Protein AF-A0A967XN39-F1 (afdb_monomer_lite)

Radius of gyration: 24.64 Å; chains: 1; bounding box: 50×28×62 Å

Foldseek 3Di:
DVVVVVVVCVVVVDDDDPVVVVVVVVVVVVVVPDDPDDDDDPPPPDQQDVVRPGHDDDPVVVVVCVVPVVDDDPQQADPVPRDGHHNCVPDDD

Structure (mmCIF, N/CA/C/O backbone):
data_AF-A0A967XN39-F1
#
_entry.id   AF-A0A967XN39-F1
#
loop_
_atom_site.group_PDB
_atom_site.id
_atom_site.type_symbol
_atom_site.label_atom_id
_atom_site.label_alt_id
_atom_site.label_comp_id
_atom_site.label_asym_id
_atom_site.label_entity_id
_atom_site.label_seq_id
_atom_site.pdbx_PDB_ins_code
_atom_site.Cartn_x
_atom_site.Cartn_y
_atom_site.Cartn_z
_atom_site.occupancy
_atom_site.B_iso_or_equiv
_atom_site.auth_seq_id
_atom_site.auth_comp_id
_atom_site.auth_asym_id
_atom_site.auth_atom_id
_atom_site.pdbx_PDB_model_num
ATOM 1 N N . MET A 1 1 ? 24.481 -4.053 -13.215 1.00 59.06 1 MET A N 1
ATOM 2 C CA . MET A 1 1 ? 23.707 -3.267 -14.209 1.00 59.06 1 MET A CA 1
ATOM 3 C C . MET A 1 1 ? 24.551 -2.864 -15.422 1.00 59.06 1 MET A C 1
ATOM 5 O O . MET A 1 1 ? 24.443 -3.554 -16.427 1.00 59.06 1 MET A O 1
ATOM 9 N N . ILE A 1 2 ? 25.427 -1.845 -15.353 1.00 65.12 2 ILE A N 1
ATOM 10 C CA . ILE A 1 2 ? 26.362 -1.523 -16.463 1.00 65.12 2 ILE A CA 1
ATOM 11 C C . ILE A 1 2 ? 27.265 -2.725 -16.777 1.00 65.12 2 ILE A C 1
ATOM 13 O O . ILE A 1 2 ? 27.479 -3.056 -17.940 1.00 65.12 2 ILE A O 1
ATOM 17 N N . ASP A 1 3 ? 27.710 -3.447 -15.746 1.00 70.44 3 ASP A N 1
ATOM 18 C CA . ASP A 1 3 ? 28.512 -4.660 -15.920 1.00 70.44 3 ASP A CA 1
ATOM 19 C C . ASP A 1 3 ? 27.778 -5.815 -16.603 1.00 70.44 3 ASP A C 1
ATOM 21 O O . ASP A 1 3 ? 28.407 -6.561 -17.350 1.00 70.44 3 ASP A O 1
ATOM 25 N N . ASP A 1 4 ? 26.464 -5.959 -16.413 1.00 70.56 4 ASP A N 1
ATOM 26 C CA . ASP A 1 4 ? 25.694 -7.012 -17.088 1.00 70.56 4 ASP A CA 1
ATOM 27 C C . ASP A 1 4 ? 25.469 -6.663 -18.556 1.00 70.56 4 ASP A C 1
ATOM 29 O O . ASP A 1 4 ? 25.597 -7.527 -19.424 1.00 70.56 4 ASP A O 1
ATOM 33 N N . TYR A 1 5 ? 25.222 -5.383 -18.851 1.00 71.00 5 TYR A N 1
ATOM 34 C CA . TYR A 1 5 ? 25.135 -4.885 -20.221 1.00 71.00 5 TYR A CA 1
ATOM 35 C C . TYR A 1 5 ? 26.470 -5.043 -20.955 1.00 71.00 5 TYR A C 1
ATOM 37 O O . TYR A 1 5 ? 26.513 -5.625 -22.038 1.00 71.00 5 TYR A O 1
ATOM 45 N N . ARG A 1 6 ? 27.579 -4.637 -20.323 1.00 72.62 6 ARG A N 1
ATOM 46 C CA . ARG A 1 6 ? 28.941 -4.840 -20.834 1.00 72.62 6 ARG A CA 1
ATOM 47 C C . ARG A 1 6 ? 29.225 -6.318 -21.098 1.00 72.62 6 ARG A C 1
ATOM 49 O O . ARG A 1 6 ? 29.714 -6.664 -22.169 1.00 72.62 6 ARG A O 1
ATOM 56 N N . ARG A 1 7 ? 28.878 -7.203 -20.158 1.00 73.31 7 ARG A N 1
ATOM 57 C CA . ARG A 1 7 ? 29.083 -8.655 -20.283 1.00 73.31 7 ARG A CA 1
ATOM 58 C C . ARG A 1 7 ? 28.234 -9.266 -21.406 1.00 73.31 7 ARG A C 1
ATOM 60 O O . ARG A 1 7 ? 28.706 -10.166 -22.095 1.00 73.31 7 ARG A O 1
ATOM 67 N N . THR A 1 8 ? 27.021 -8.759 -21.621 1.00 70.44 8 THR A N 1
ATOM 68 C CA . THR A 1 8 ? 26.111 -9.212 -22.689 1.00 70.44 8 THR A CA 1
ATOM 69 C C . THR A 1 8 ? 26.571 -8.738 -24.069 1.00 70.44 8 THR A C 1
ATOM 71 O O . THR A 1 8 ? 26.580 -9.525 -25.016 1.00 70.44 8 THR A O 1
ATOM 74 N N . LEU A 1 9 ? 27.026 -7.488 -24.192 1.00 70.44 9 LEU A N 1
ATOM 75 C CA . LEU A 1 9 ? 27.586 -6.944 -25.436 1.00 70.44 9 LEU A CA 1
ATOM 76 C C . LEU A 1 9 ? 28.899 -7.636 -25.817 1.00 70.44 9 LEU A C 1
ATOM 78 O O . LEU A 1 9 ? 29.067 -8.051 -26.960 1.00 70.44 9 LEU A O 1
ATOM 82 N N . MET A 1 10 ? 29.776 -7.882 -24.837 1.00 70.44 10 MET A N 1
ATOM 83 C CA . MET A 1 10 ? 31.010 -8.645 -25.056 1.00 70.44 10 MET A CA 1
ATOM 84 C C . MET A 1 10 ? 30.747 -10.096 -25.490 1.00 70.44 10 MET A C 1
ATOM 86 O O . MET A 1 10 ? 31.524 -10.637 -26.269 1.00 70.44 10 MET A O 1
ATOM 90 N N . LYS A 1 11 ? 29.659 -10.731 -25.025 1.00 73.62 11 LYS A N 1
ATOM 91 C CA . LYS A 1 11 ? 29.276 -12.096 -25.438 1.00 73.62 11 LYS A CA 1
ATOM 92 C C . LYS A 1 11 ? 28.562 -12.168 -26.789 1.00 73.62 11 LYS A C 1
ATOM 94 O O . LYS A 1 11 ? 28.671 -13.187 -27.458 1.00 73.62 11 LYS A O 1
ATOM 99 N N . SER A 1 12 ? 27.798 -11.142 -27.157 1.00 70.31 12 SER A N 1
ATOM 100 C CA . SER A 1 12 ? 26.981 -11.136 -28.381 1.00 70.31 12 SER A CA 1
ATOM 101 C C . SER A 1 12 ? 27.729 -10.624 -29.614 1.00 70.31 12 SER A C 1
ATOM 103 O O . SER A 1 12 ? 27.242 -10.806 -30.725 1.00 70.31 12 SER A O 1
ATOM 105 N N . GLY A 1 13 ? 28.895 -9.987 -29.440 1.00 69.06 13 GLY A N 1
ATOM 106 C CA . GLY A 1 13 ? 29.673 -9.405 -30.541 1.00 69.06 13 GLY A CA 1
ATOM 107 C C . GLY A 1 13 ? 29.004 -8.191 -31.198 1.00 69.06 13 GLY A C 1
ATOM 108 O O . GLY A 1 13 ? 29.498 -7.684 -32.201 1.00 69.06 13 GLY A O 1
ATOM 109 N N . VAL A 1 14 ? 27.885 -7.718 -30.642 1.00 73.44 14 VAL A N 1
ATOM 110 C CA . VAL A 1 14 ? 27.129 -6.576 -31.155 1.00 73.44 14 VAL A CA 1
ATOM 111 C C . VAL A 1 14 ? 27.777 -5.287 -30.662 1.00 73.44 14 VAL A C 1
ATOM 113 O O . VAL A 1 14 ? 27.868 -5.045 -29.458 1.00 73.44 14 VAL A O 1
ATOM 116 N N . SER A 1 15 ? 28.192 -4.437 -31.600 1.00 72.94 15 SER A N 1
ATOM 117 C CA . SER A 1 15 ? 28.546 -3.049 -31.309 1.00 72.94 15 SER A CA 1
ATOM 118 C C . SER A 1 15 ? 27.274 -2.199 -31.322 1.00 72.94 15 SER A C 1
ATOM 120 O O . SER A 1 15 ? 26.541 -2.199 -32.310 1.00 72.94 15 SER A O 1
ATOM 122 N N . LEU A 1 16 ? 26.984 -1.514 -30.214 1.00 73.81 16 LEU A N 1
ATOM 123 C CA . LEU A 1 16 ? 25.907 -0.525 -30.131 1.00 73.81 16 LEU A CA 1
ATOM 124 C C . LEU A 1 16 ? 26.495 0.874 -30.301 1.00 73.81 16 LEU A C 1
ATOM 126 O O . LEU A 1 16 ? 27.565 1.163 -29.762 1.00 73.81 16 LEU A O 1
ATOM 130 N N . SER A 1 17 ? 25.773 1.754 -30.995 1.00 85.75 17 SER A N 1
ATOM 131 C CA . SER A 1 17 ? 26.105 3.177 -30.975 1.00 85.75 17 SER A CA 1
ATOM 132 C C . SER A 1 17 ? 25.889 3.755 -29.573 1.00 85.75 17 SER A C 1
ATOM 134 O O . SER A 1 17 ? 25.102 3.233 -28.774 1.00 85.75 17 SER A O 1
ATOM 136 N N . ALA A 1 18 ? 26.586 4.854 -29.280 1.00 84.12 18 ALA A N 1
ATOM 137 C CA . ALA A 1 18 ? 26.405 5.584 -28.030 1.00 84.12 18 ALA A CA 1
ATOM 138 C C . ALA A 1 18 ? 24.943 6.027 -27.840 1.00 84.12 18 ALA A C 1
ATOM 140 O O . ALA A 1 18 ? 24.426 5.928 -26.730 1.00 84.12 18 ALA A O 1
ATOM 141 N N . ASP A 1 19 ? 24.264 6.414 -28.923 1.00 88.12 19 ASP A N 1
ATOM 142 C CA . ASP A 1 19 ? 22.868 6.862 -28.890 1.00 88.12 19 ASP A CA 1
ATOM 143 C C . ASP A 1 19 ? 21.912 5.743 -28.464 1.00 88.12 19 ASP A C 1
ATOM 145 O O . ASP A 1 19 ? 21.101 5.930 -27.560 1.00 88.12 19 ASP A O 1
ATOM 149 N N . VAL A 1 20 ? 22.063 4.539 -29.029 1.00 85.75 20 VAL A N 1
ATOM 150 C CA . VAL A 1 20 ? 21.222 3.385 -28.662 1.00 85.75 20 VAL A CA 1
ATOM 151 C C . VAL A 1 20 ? 21.478 2.954 -27.217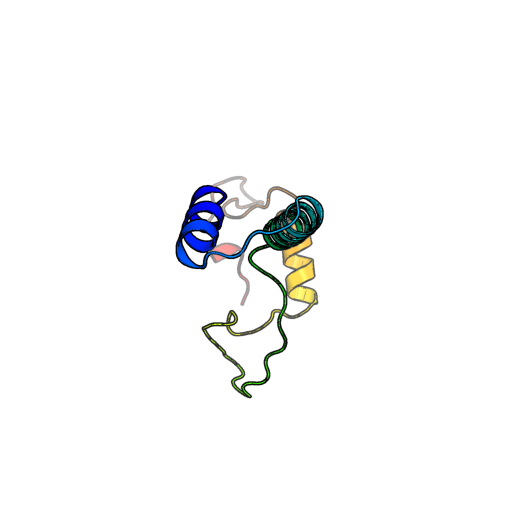 1.00 85.75 20 VAL A C 1
ATOM 153 O O . VAL A 1 20 ? 20.568 2.499 -26.520 1.00 85.75 20 VAL A O 1
ATOM 156 N N . LEU A 1 21 ? 22.720 3.077 -26.741 1.00 84.69 21 LEU A N 1
ATOM 157 C CA . LEU A 1 21 ? 23.029 2.809 -25.340 1.00 84.69 21 LEU A CA 1
ATOM 158 C C . LEU A 1 21 ? 22.386 3.853 -24.419 1.00 84.69 21 LEU A C 1
ATOM 160 O O . LEU A 1 21 ? 21.820 3.476 -23.394 1.00 84.69 21 LEU A O 1
ATOM 164 N N . ALA A 1 22 ? 22.456 5.134 -24.782 1.00 87.94 22 ALA A N 1
ATOM 165 C CA . ALA A 1 22 ? 21.864 6.221 -24.012 1.00 87.94 22 ALA A CA 1
ATOM 166 C C . ALA A 1 22 ? 20.339 6.069 -23.899 1.00 87.94 22 ALA A C 1
ATOM 168 O O . ALA A 1 22 ? 19.808 6.162 -22.793 1.00 87.94 22 ALA A O 1
ATOM 169 N N . GLU A 1 23 ? 19.658 5.740 -24.999 1.00 90.38 23 GLU A N 1
ATOM 170 C CA . GLU A 1 23 ? 18.211 5.488 -25.028 1.00 90.38 23 GLU A CA 1
ATOM 171 C C . GLU A 1 23 ? 17.821 4.338 -24.089 1.00 90.38 23 GLU A C 1
ATOM 173 O O . GLU A 1 23 ? 16.982 4.491 -23.206 1.00 90.38 23 GLU A O 1
ATOM 178 N N . ARG A 1 24 ? 18.524 3.204 -24.167 1.00 86.31 24 ARG A N 1
ATOM 179 C CA . ARG A 1 24 ? 18.257 2.047 -23.295 1.00 86.31 24 ARG A CA 1
ATOM 180 C C . ARG A 1 24 ? 18.508 2.327 -21.817 1.00 86.31 24 ARG A C 1
ATOM 182 O O . ARG A 1 24 ? 17.841 1.742 -20.960 1.00 86.31 24 ARG A O 1
ATOM 189 N N . VAL A 1 25 ? 19.509 3.153 -21.506 1.00 87.94 25 VAL A N 1
ATOM 190 C CA . VAL A 1 25 ? 19.777 3.589 -20.131 1.00 87.94 25 VAL A CA 1
ATOM 191 C C . VAL A 1 25 ? 18.651 4.499 -19.650 1.00 87.94 25 VAL A C 1
ATOM 193 O O . VAL A 1 25 ? 18.172 4.291 -18.538 1.00 87.94 25 VAL A O 1
ATOM 196 N N . ALA A 1 26 ? 18.188 5.438 -20.477 1.00 90.50 26 ALA A N 1
ATOM 197 C CA . ALA A 1 26 ? 17.053 6.300 -20.155 1.00 90.50 26 ALA A CA 1
ATOM 198 C C . ALA A 1 26 ? 15.780 5.479 -19.883 1.00 90.50 26 ALA A C 1
ATOM 200 O O . ALA A 1 26 ? 15.236 5.565 -18.784 1.00 90.50 26 ALA A O 1
ATOM 201 N N . ASP A 1 27 ? 15.408 4.565 -20.785 1.00 89.94 27 ASP A N 1
ATOM 202 C CA . ASP A 1 27 ? 14.259 3.658 -20.617 1.00 89.94 27 ASP A CA 1
ATOM 203 C C . ASP A 1 27 ? 14.341 2.816 -19.341 1.00 89.94 27 ASP A C 1
ATOM 205 O O . ASP A 1 27 ? 13.338 2.401 -18.751 1.00 89.94 27 ASP A O 1
ATOM 209 N N . ARG A 1 28 ? 15.561 2.452 -18.939 1.00 85.56 28 ARG A N 1
ATOM 210 C CA . ARG A 1 28 ? 15.765 1.682 -17.718 1.00 85.56 28 ARG A CA 1
ATOM 211 C C . ARG A 1 28 ? 15.602 2.554 -16.482 1.00 85.56 28 ARG A C 1
ATOM 213 O O . ARG A 1 28 ? 14.940 2.113 -15.549 1.00 85.56 28 ARG A O 1
ATOM 220 N N . LEU A 1 29 ? 16.178 3.753 -16.487 1.00 90.06 29 LEU A N 1
ATOM 221 C CA . LEU A 1 29 ? 16.019 4.716 -15.400 1.00 90.06 29 LEU A CA 1
ATOM 222 C C . LEU A 1 29 ? 14.550 5.089 -15.205 1.00 90.06 29 LEU A C 1
ATOM 224 O O . LEU A 1 29 ? 14.112 5.195 -14.065 1.00 90.06 29 LEU A O 1
ATOM 228 N N . ASP A 1 30 ? 13.785 5.224 -16.286 1.00 89.69 30 ASP A N 1
ATOM 229 C CA . ASP A 1 30 ? 12.353 5.507 -16.198 1.00 89.69 30 ASP A CA 1
ATOM 230 C C . ASP A 1 30 ? 11.563 4.330 -15.618 1.00 89.69 30 ASP A C 1
ATOM 232 O O . ASP A 1 30 ? 10.749 4.533 -14.721 1.00 89.69 30 ASP A O 1
ATOM 236 N N . ARG A 1 31 ? 11.877 3.086 -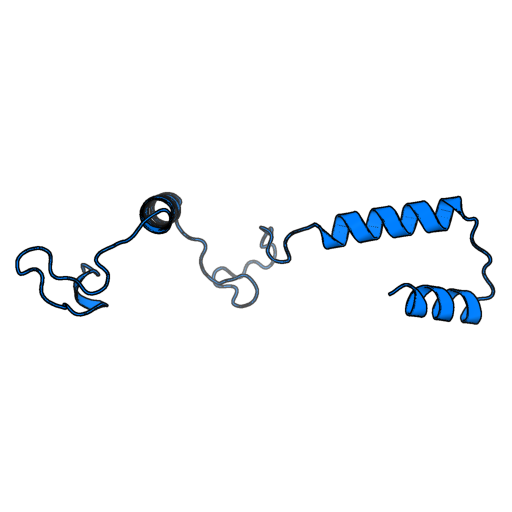15.998 1.00 84.62 31 ARG A N 1
ATOM 237 C CA . ARG A 1 31 ? 11.276 1.901 -15.354 1.00 84.62 31 ARG A CA 1
ATOM 238 C C . ARG A 1 31 ? 11.669 1.742 -13.890 1.00 84.62 31 ARG A C 1
ATOM 240 O O . ARG A 1 31 ? 10.853 1.319 -13.084 1.00 84.62 31 ARG A O 1
ATOM 247 N N . ASP A 1 32 ? 12.907 2.070 -13.535 1.00 85.31 32 ASP A N 1
ATOM 248 C CA . ASP A 1 32 ? 13.370 1.997 -12.146 1.00 85.31 32 ASP A CA 1
ATOM 249 C C . ASP A 1 32 ? 12.775 3.136 -11.280 1.00 85.31 32 ASP A C 1
ATOM 251 O O . ASP A 1 32 ? 12.813 3.052 -10.051 1.00 85.31 32 ASP A O 1
ATOM 255 N N . ARG A 1 33 ? 12.205 4.187 -11.895 1.00 85.75 33 ARG A N 1
ATOM 256 C CA . ARG A 1 33 ? 11.425 5.236 -11.209 1.00 85.75 33 ARG A CA 1
ATOM 257 C C . ARG A 1 33 ? 9.983 4.823 -10.926 1.00 85.75 33 ARG A C 1
ATOM 259 O O . ARG A 1 33 ? 9.349 5.448 -10.075 1.00 85.75 33 ARG A O 1
ATOM 266 N N . GLU A 1 34 ? 9.451 3.820 -11.623 1.00 83.75 34 GLU 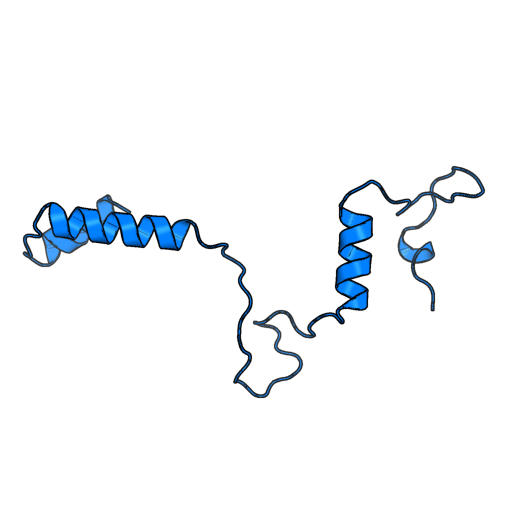A N 1
ATOM 267 C CA . GLU A 1 34 ? 8.098 3.340 -11.357 1.00 83.75 34 GLU A CA 1
ATOM 268 C C . GLU A 1 34 ? 8.026 2.696 -9.963 1.00 83.75 34 GLU A C 1
ATOM 270 O O . GLU A 1 34 ? 8.916 1.929 -9.577 1.00 83.75 34 GLU A O 1
ATOM 275 N N . PRO A 1 35 ? 6.975 2.983 -9.171 1.00 85.25 35 PRO A N 1
ATOM 276 C CA . PRO A 1 35 ? 6.803 2.339 -7.882 1.00 85.25 35 PRO A CA 1
ATOM 277 C C . PRO A 1 35 ? 6.707 0.819 -8.064 1.00 85.25 35 PRO A C 1
ATOM 279 O O . PRO A 1 35 ? 5.954 0.354 -8.920 1.00 85.25 35 PRO A O 1
ATOM 282 N N . PRO A 1 36 ? 7.370 0.013 -7.216 1.00 83.38 36 PRO A N 1
ATOM 283 C CA . PRO A 1 36 ? 7.290 -1.446 -7.309 1.00 83.38 36 PRO A CA 1
ATOM 284 C C . PRO A 1 36 ? 5.876 -1.986 -7.031 1.00 83.38 36 PRO A C 1
ATOM 286 O O . PRO A 1 36 ? 5.598 -3.154 -7.294 1.00 83.38 36 PRO A O 1
ATOM 289 N N . LEU A 1 37 ? 4.988 -1.149 -6.483 1.00 89.19 37 LEU A N 1
ATOM 290 C CA . LEU A 1 37 ? 3.575 -1.431 -6.272 1.00 89.19 37 LEU A CA 1
ATOM 291 C C . LEU A 1 37 ? 2.742 -0.460 -7.111 1.00 89.19 37 LEU A C 1
ATOM 293 O O . LEU A 1 37 ? 2.707 0.736 -6.827 1.00 89.19 37 LEU A O 1
ATOM 297 N N . ALA A 1 38 ? 2.043 -0.996 -8.108 1.00 88.88 38 ALA A N 1
ATOM 298 C CA . ALA A 1 38 ? 1.136 -0.254 -8.972 1.00 88.88 38 ALA A CA 1
ATOM 299 C C . ALA A 1 38 ? -0.221 -0.977 -9.078 1.00 88.88 38 ALA A C 1
ATOM 301 O O . ALA A 1 38 ? -0.272 -2.204 -8.932 1.00 88.88 38 ALA A O 1
ATOM 302 N N . PRO A 1 39 ? -1.327 -0.252 -9.326 1.00 92.88 39 PRO A N 1
ATOM 303 C CA . PRO A 1 39 ? -2.619 -0.868 -9.611 1.00 92.88 39 PRO A CA 1
ATOM 304 C C . PRO A 1 39 ? -2.554 -1.788 -10.837 1.00 92.88 39 PRO A C 1
ATOM 306 O O . PRO A 1 39 ? -1.851 -1.502 -11.804 1.00 92.88 39 PRO A O 1
ATOM 309 N N . VAL A 1 40 ? -3.333 -2.870 -10.819 1.00 94.62 40 VAL A N 1
ATOM 310 C CA . VAL A 1 40 ? -3.414 -3.840 -11.922 1.00 94.62 40 VAL A CA 1
ATOM 311 C C . VAL A 1 40 ? -4.864 -4.183 -12.254 1.00 94.62 40 VAL A C 1
ATOM 313 O O . VAL A 1 40 ? -5.759 -4.028 -11.423 1.00 94.62 40 VAL A O 1
ATOM 316 N N . ILE A 1 41 ? -5.093 -4.708 -13.459 1.00 96.12 41 ILE A N 1
ATOM 317 C CA . ILE A 1 41 ? -6.385 -5.272 -13.866 1.00 96.12 41 ILE A CA 1
ATOM 318 C C . ILE A 1 41 ? -6.378 -6.773 -13.559 1.00 96.12 41 ILE A C 1
ATOM 320 O O . ILE A 1 41 ? -5.587 -7.528 -14.124 1.00 96.12 41 ILE A O 1
ATOM 324 N N . ASN A 1 42 ? -7.276 -7.224 -12.683 1.00 96.81 42 ASN A N 1
ATOM 325 C CA . ASN A 1 42 ? -7.449 -8.650 -12.414 1.00 96.81 42 ASN A CA 1
ATOM 326 C C . ASN A 1 42 ? -8.310 -9.309 -13.507 1.00 96.81 42 ASN A C 1
ATOM 328 O O . ASN A 1 42 ? -9.535 -9.230 -13.470 1.00 96.81 42 ASN A O 1
ATOM 332 N N . ALA A 1 43 ? -7.662 -9.996 -14.450 1.00 97.75 43 ALA A N 1
ATOM 333 C CA . ALA A 1 43 ? -8.316 -10.745 -15.530 1.00 97.75 43 ALA A CA 1
ATOM 334 C C . ALA A 1 43 ? -8.442 -12.259 -15.253 1.00 97.75 43 ALA A C 1
ATOM 336 O O . ALA A 1 43 ? -8.796 -13.027 -16.143 1.00 97.75 43 ALA A O 1
ATOM 337 N N . THR A 1 44 ? -8.132 -12.714 -14.035 1.00 97.56 44 THR A N 1
ATOM 338 C CA . THR A 1 44 ? -8.099 -14.153 -13.698 1.00 97.56 44 THR A CA 1
ATOM 339 C C . THR A 1 44 ? -9.472 -14.739 -13.361 1.00 97.56 44 THR A C 1
ATOM 341 O O . THR A 1 44 ? -9.627 -15.955 -13.324 1.00 97.56 44 THR A O 1
ATOM 344 N N . GLY A 1 45 ? -10.456 -13.890 -13.043 1.00 96.81 45 GLY A N 1
ATOM 345 C CA 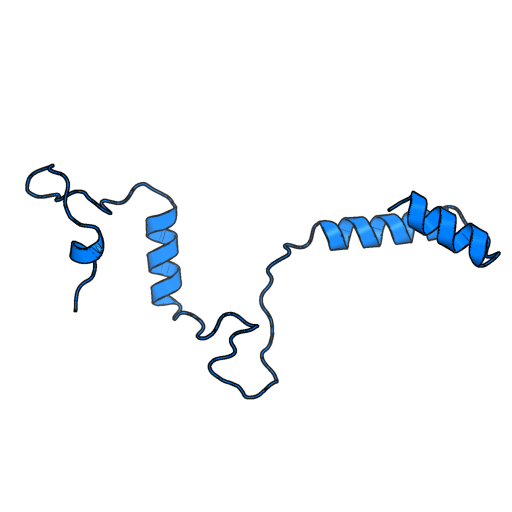. GLY A 1 45 ? -11.754 -14.305 -12.498 1.00 96.81 45 GLY A CA 1
ATOM 346 C C . GLY A 1 45 ? -11.730 -14.710 -11.014 1.00 96.81 45 GLY A C 1
ATOM 347 O O . GLY A 1 45 ? -12.786 -14.967 -10.439 1.00 96.81 45 GLY A O 1
ATOM 348 N N . VAL A 1 46 ? -10.562 -14.733 -10.357 1.00 98.06 46 VAL A N 1
ATOM 349 C CA . VAL A 1 46 ? -10.441 -15.027 -8.920 1.00 98.06 46 VAL A CA 1
ATOM 350 C C . VAL A 1 46 ? -10.693 -13.757 -8.109 1.00 98.06 46 VAL A C 1
ATOM 352 O O . VAL A 1 46 ? -9.891 -12.826 -8.154 1.00 98.06 46 VAL A O 1
ATOM 355 N N . ILE A 1 47 ? -11.780 -13.730 -7.329 1.00 96.31 47 ILE A N 1
ATOM 356 C CA . ILE A 1 47 ? -12.166 -12.562 -6.516 1.00 96.31 47 ILE A CA 1
ATOM 357 C C . ILE A 1 47 ? -11.131 -12.287 -5.412 1.00 96.31 47 ILE A C 1
ATOM 359 O O . ILE A 1 47 ? -10.594 -11.188 -5.322 1.00 96.31 47 ILE A O 1
ATOM 363 N N . LEU A 1 48 ? -10.808 -13.288 -4.584 1.00 97.12 48 LEU A N 1
ATOM 364 C CA . LEU A 1 4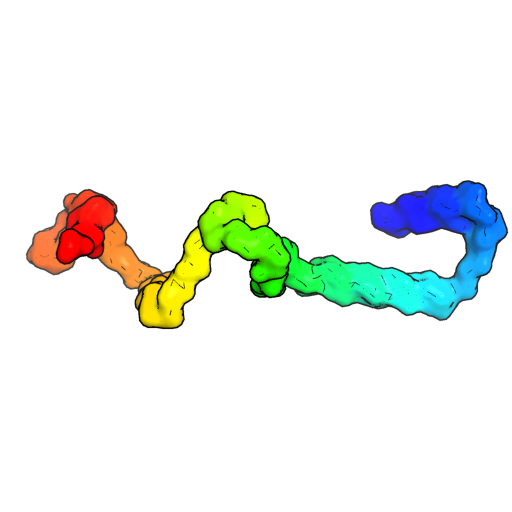8 ? -9.826 -13.164 -3.499 1.00 97.12 48 LEU A CA 1
ATOM 365 C C . LEU A 1 48 ? -8.448 -13.658 -3.947 1.00 97.12 48 LEU A C 1
ATOM 367 O O . LEU A 1 48 ? -7.969 -14.709 -3.521 1.00 97.12 48 LEU A O 1
ATOM 371 N N . HIS A 1 49 ? -7.802 -12.895 -4.824 1.00 97.56 49 HIS A N 1
ATOM 372 C CA . HIS A 1 49 ? -6.511 -13.280 -5.383 1.00 97.56 49 HIS A CA 1
ATOM 373 C C . HIS A 1 49 ? -5.357 -12.938 -4.423 1.00 97.56 49 HIS A C 1
ATOM 375 O O . HIS A 1 49 ? -4.971 -11.779 -4.266 1.00 97.56 49 HIS A O 1
ATOM 381 N N . THR A 1 50 ? -4.753 -13.947 -3.789 1.00 96.12 50 THR A N 1
ATOM 382 C CA . THR A 1 50 ? -3.694 -13.760 -2.774 1.00 96.12 50 THR A CA 1
ATOM 383 C C . THR A 1 50 ? -2.449 -13.061 -3.318 1.00 96.12 50 THR A C 1
ATOM 385 O O . THR A 1 50 ? -1.897 -12.204 -2.635 1.00 96.12 50 THR A O 1
ATOM 388 N N . GLY A 1 51 ? -2.054 -13.352 -4.561 1.00 95.06 51 GLY A N 1
ATOM 389 C CA . GLY A 1 51 ? -0.934 -12.680 -5.233 1.00 95.06 51 GLY A CA 1
ATOM 390 C C . GLY A 1 51 ? -1.204 -11.231 -5.665 1.00 95.06 51 GLY A C 1
ATOM 391 O O . GLY A 1 51 ? -0.261 -10.540 -6.018 1.00 95.06 51 GLY A O 1
ATOM 392 N N . LEU A 1 52 ? -2.464 -10.770 -5.626 1.00 95.69 52 LEU A N 1
ATOM 393 C CA . LEU A 1 52 ? -2.862 -9.401 -5.997 1.00 95.69 52 LEU A CA 1
ATOM 394 C C . LEU A 1 52 ? -3.396 -8.600 -4.796 1.00 95.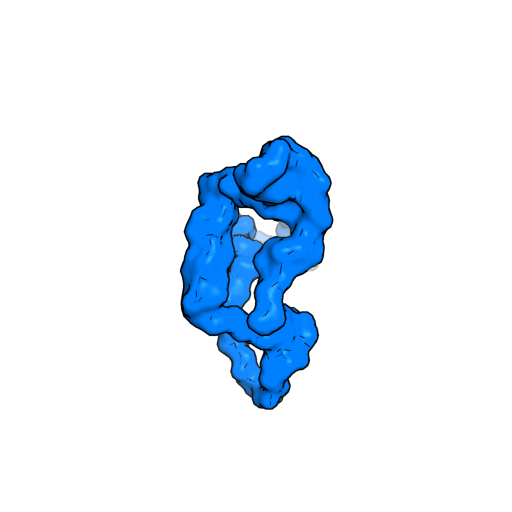69 52 LEU A C 1
ATOM 396 O O . LEU A 1 52 ? -3.942 -7.518 -4.972 1.00 95.69 52 LEU A O 1
ATOM 400 N N . GLY A 1 53 ? -3.261 -9.122 -3.572 1.00 94.44 53 GLY A N 1
ATOM 401 C CA . GLY A 1 53 ? -3.662 -8.398 -2.361 1.00 94.44 53 GLY A CA 1
ATOM 402 C C . GLY A 1 53 ? -5.075 -8.683 -1.838 1.00 94.44 53 GLY A C 1
ATOM 403 O O . GLY A 1 53 ? -5.535 -7.964 -0.957 1.00 94.44 53 GLY A O 1
ATOM 404 N N . ARG A 1 54 ? -5.735 -9.767 -2.275 1.00 97.00 54 ARG A N 1
ATOM 405 C CA . ARG A 1 54 ? -7.091 -10.176 -1.842 1.00 97.00 54 ARG A CA 1
ATOM 406 C C . ARG A 1 54 ? -8.163 -9.141 -2.219 1.00 97.00 54 ARG A C 1
ATOM 408 O O . ARG A 1 54 ? -8.292 -8.824 -3.394 1.00 97.00 54 ARG A O 1
ATOM 415 N N . ALA A 1 55 ? -8.983 -8.707 -1.262 1.00 96.50 55 ALA A N 1
ATOM 416 C CA . ALA A 1 55 ? -10.115 -7.825 -1.499 1.00 96.50 55 ALA A CA 1
ATOM 417 C C . ALA A 1 55 ? -9.646 -6.364 -1.622 1.00 96.50 55 ALA A C 1
ATOM 419 O O . ALA A 1 55 ? -9.016 -5.861 -0.688 1.00 96.50 55 ALA A O 1
ATOM 420 N N . PRO A 1 56 ? -9.980 -5.665 -2.721 1.00 95.81 56 PRO A N 1
ATOM 421 C CA . PRO A 1 56 ? -9.876 -4.213 -2.774 1.00 95.81 56 PRO A CA 1
ATOM 422 C C . PRO A 1 56 ? -10.719 -3.572 -1.667 1.00 95.81 56 PRO A C 1
ATOM 424 O O . PRO A 1 56 ? -11.779 -4.083 -1.302 1.00 95.81 56 PRO A O 1
ATOM 427 N N . LEU A 1 57 ? -10.255 -2.442 -1.138 1.00 96.56 57 LEU A N 1
ATOM 428 C CA . LEU A 1 57 ? -11.005 -1.671 -0.152 1.00 96.56 57 LEU A CA 1
ATOM 429 C C . LEU A 1 57 ? -12.068 -0.807 -0.839 1.00 96.56 57 LEU A C 1
ATOM 431 O O . LEU A 1 57 ? -11.840 -0.290 -1.933 1.00 96.56 57 LEU A O 1
ATOM 435 N N . ALA A 1 58 ? -13.206 -0.617 -0.168 1.00 97.44 58 ALA A N 1
ATOM 436 C CA . ALA A 1 58 ? -14.191 0.384 -0.566 1.00 97.44 58 ALA A CA 1
ATOM 437 C C . ALA A 1 58 ? -13.584 1.795 -0.494 1.00 97.44 58 ALA A C 1
ATOM 439 O O . ALA A 1 58 ? -12.695 2.061 0.323 1.00 97.44 58 ALA A O 1
ATOM 440 N N . GLU A 1 59 ? -14.078 2.714 -1.319 1.00 97.44 59 GLU A N 1
ATOM 441 C CA . GLU A 1 59 ? -13.536 4.072 -1.408 1.00 97.44 59 GLU A CA 1
ATOM 442 C C . GLU A 1 59 ? -13.635 4.816 -0.064 1.00 97.44 59 GLU A C 1
ATOM 444 O O . GLU A 1 59 ? -12.717 5.532 0.339 1.00 97.44 59 GLU A O 1
ATOM 449 N N . GLU A 1 60 ? -14.713 4.586 0.687 1.00 97.56 60 GLU A N 1
ATOM 450 C CA . GLU A 1 60 ? -14.929 5.111 2.036 1.00 97.56 60 GLU A CA 1
ATOM 451 C C . GLU A 1 60 ? -13.838 4.652 3.007 1.00 97.56 60 GLU A C 1
ATOM 453 O O . GLU A 1 60 ? -13.338 5.457 3.794 1.00 97.56 60 GLU A O 1
ATOM 458 N N . ALA A 1 61 ? -13.442 3.379 2.929 1.00 96.12 61 ALA A N 1
ATOM 459 C CA . ALA A 1 61 ? -12.397 2.822 3.778 1.00 96.12 61 ALA A CA 1
ATOM 460 C C . ALA A 1 61 ? -11.029 3.429 3.437 1.00 96.12 61 ALA A C 1
ATOM 462 O O . ALA A 1 61 ? -10.289 3.813 4.343 1.00 96.12 61 ALA A O 1
ATOM 463 N N . VAL A 1 62 ? -10.720 3.598 2.143 1.00 96.88 62 VAL A N 1
ATOM 464 C CA . VAL A 1 62 ? -9.488 4.270 1.697 1.00 96.88 62 VAL A CA 1
ATOM 465 C C . VAL A 1 62 ? -9.448 5.712 2.203 1.00 96.88 62 VAL A C 1
ATOM 467 O O . VAL A 1 62 ? -8.457 6.115 2.809 1.00 96.88 62 VAL A O 1
ATOM 470 N N . ARG A 1 63 ? -10.539 6.476 2.042 1.00 96.69 63 ARG A N 1
ATOM 471 C CA . ARG A 1 63 ? -10.630 7.861 2.538 1.00 96.69 63 ARG A CA 1
ATOM 472 C C . ARG A 1 63 ? -10.443 7.950 4.053 1.00 96.69 63 ARG A C 1
ATOM 474 O O . ARG A 1 63 ? -9.685 8.801 4.516 1.00 96.69 63 ARG A O 1
ATOM 481 N N . ALA A 1 64 ? -11.088 7.069 4.820 1.00 94.31 64 ALA A N 1
ATOM 482 C CA . ALA A 1 64 ? -10.946 7.030 6.275 1.00 94.31 64 ALA A CA 1
ATOM 483 C C . ALA A 1 64 ? -9.499 6.727 6.702 1.00 94.31 64 ALA A C 1
ATOM 485 O O . ALA A 1 64 ? -8.957 7.408 7.573 1.00 94.31 64 ALA A O 1
ATOM 486 N N . MET A 1 65 ? -8.845 5.760 6.049 1.00 95.69 65 MET A N 1
ATOM 487 C CA . MET A 1 65 ? -7.437 5.439 6.300 1.00 95.69 65 MET A CA 1
ATOM 488 C C . MET A 1 65 ? -6.516 6.616 5.973 1.00 95.69 65 MET A C 1
ATOM 490 O O . MET A 1 65 ? -5.666 6.962 6.792 1.00 95.69 65 MET A O 1
ATOM 494 N N . SER A 1 66 ? -6.690 7.257 4.814 1.00 96.50 66 SER A N 1
ATOM 495 C CA . SER A 1 66 ? -5.877 8.408 4.405 1.00 96.50 66 SER A CA 1
ATOM 496 C C . SER A 1 66 ? -6.019 9.594 5.361 1.00 96.50 66 SER A C 1
ATOM 498 O O . SER A 1 66 ? -5.016 10.225 5.687 1.00 96.50 66 SER A O 1
ATOM 500 N N . ALA A 1 67 ? -7.234 9.874 5.847 1.00 94.38 67 ALA A N 1
ATOM 501 C CA . ALA A 1 67 ? -7.482 10.954 6.802 1.00 94.38 67 ALA A CA 1
ATOM 502 C C . ALA A 1 67 ? -6.733 10.746 8.130 1.00 94.38 67 ALA A C 1
ATOM 504 O O . ALA A 1 67 ? -6.204 11.699 8.698 1.00 94.38 67 ALA A O 1
ATOM 505 N N . VAL A 1 68 ? -6.660 9.501 8.607 1.00 94.56 68 VAL A N 1
ATOM 506 C CA . VAL A 1 68 ? -5.966 9.148 9.854 1.00 94.56 68 VAL A CA 1
ATOM 507 C C . VAL A 1 68 ? -4.449 9.067 9.657 1.00 94.56 68 VAL A C 1
ATOM 509 O O . VAL A 1 68 ? -3.699 9.516 10.518 1.00 94.56 68 VAL A O 1
ATOM 512 N N . ALA A 1 69 ? -3.978 8.539 8.524 1.00 95.88 69 ALA A N 1
ATOM 513 C CA . ALA A 1 69 ? -2.555 8.302 8.262 1.00 95.88 69 ALA A CA 1
ATOM 514 C C . ALA A 1 69 ? -1.703 9.582 8.175 1.00 95.88 69 ALA A C 1
ATOM 516 O O . ALA A 1 69 ? -0.485 9.519 8.329 1.00 95.88 69 ALA A O 1
ATOM 517 N N . ALA A 1 70 ? -2.327 10.739 7.937 1.00 94.62 70 ALA A N 1
ATOM 518 C CA . ALA A 1 70 ? -1.640 12.026 7.869 1.00 94.62 70 ALA A CA 1
ATOM 519 C C . ALA A 1 70 ? -1.262 12.610 9.249 1.00 94.62 70 ALA A C 1
ATOM 521 O O . ALA A 1 70 ? -0.572 13.629 9.304 1.00 94.62 70 ALA A O 1
ATOM 522 N N . SER A 1 71 ? -1.710 12.014 10.364 1.00 94.06 71 SER A N 1
ATOM 523 C CA . SER A 1 71 ? -1.427 12.514 11.715 1.00 94.06 71 SER A CA 1
ATOM 524 C C . SER A 1 71 ? -1.361 11.402 12.769 1.00 94.06 71 SER A C 1
ATOM 526 O O . SER A 1 71 ? -1.505 10.217 12.478 1.00 94.06 71 SER A O 1
ATOM 528 N N . TYR A 1 72 ? -1.132 11.791 14.024 1.00 93.69 72 TYR A N 1
ATOM 529 C CA . TYR A 1 72 ? -1.249 10.883 15.159 1.00 93.69 72 TYR A CA 1
ATOM 530 C C . TYR A 1 72 ? -2.715 10.530 15.417 1.00 93.69 72 TYR A C 1
ATOM 532 O O . TYR A 1 72 ? -3.603 11.375 15.316 1.00 93.69 72 TYR A O 1
ATOM 540 N N . ALA A 1 73 ? -2.954 9.285 15.822 1.00 93.31 73 ALA A N 1
ATOM 541 C CA . ALA A 1 73 ? -4.271 8.786 16.190 1.00 93.31 73 ALA A CA 1
ATOM 542 C C . ALA A 1 73 ? -4.209 8.046 17.534 1.00 93.31 73 ALA A C 1
ATOM 544 O O . ALA A 1 73 ? -3.176 7.440 17.845 1.00 93.31 73 ALA A O 1
ATOM 545 N N . PRO A 1 74 ? -5.289 8.056 18.336 1.00 93.31 74 PRO A N 1
ATOM 546 C CA . PRO A 1 74 ? -5.329 7.402 19.641 1.00 93.31 74 PRO A CA 1
ATOM 547 C C . PRO A 1 74 ? -5.476 5.878 19.497 1.00 93.31 74 PRO A C 1
ATOM 549 O O . PRO A 1 74 ? -6.496 5.297 19.846 1.00 93.31 74 PRO A O 1
ATOM 552 N N . VAL A 1 75 ? -4.442 5.215 18.974 1.00 94.25 75 VAL A N 1
ATOM 553 C CA . VAL A 1 75 ? -4.431 3.758 18.751 1.00 94.25 75 VAL A CA 1
ATOM 554 C C . VAL A 1 75 ? -4.408 2.987 20.075 1.00 94.25 75 VAL A C 1
ATOM 556 O O . VAL A 1 75 ? -4.967 1.903 20.165 1.00 94.25 75 VAL A O 1
ATOM 559 N N . GLU A 1 76 ? -3.757 3.527 21.106 1.00 95.62 76 GLU A N 1
ATOM 560 C CA . GLU A 1 76 ? -3.659 2.916 22.442 1.00 95.62 76 GLU A CA 1
ATOM 561 C C . GLU A 1 76 ? -3.859 3.960 23.554 1.00 95.62 76 GLU A C 1
ATOM 563 O O . GLU A 1 76 ? -3.267 3.853 24.625 1.00 95.62 76 GLU A O 1
ATOM 568 N N . LEU A 1 77 ? -4.668 4.994 23.309 1.00 94.81 77 LEU A N 1
ATOM 569 C CA . LEU A 1 77 ? -4.955 6.054 24.279 1.00 94.81 77 LEU A CA 1
ATOM 570 C C . LEU A 1 77 ? -6.461 6.139 24.514 1.00 94.81 77 LEU A C 1
ATOM 572 O O . LEU A 1 77 ? -7.226 6.383 23.584 1.00 94.81 77 LEU A O 1
ATOM 576 N N . GLU A 1 78 ? -6.882 5.972 25.762 1.00 94.62 78 GLU A N 1
ATOM 577 C CA . GLU A 1 78 ? -8.267 6.206 26.143 1.00 94.62 78 GLU A CA 1
ATOM 578 C C . GLU A 1 78 ? -8.485 7.711 26.345 1.00 94.62 78 GLU A C 1
ATOM 580 O O . GLU A 1 78 ? -7.972 8.311 27.289 1.00 94.62 78 GLU A O 1
ATOM 585 N N . MET A 1 79 ? -9.258 8.335 25.454 1.00 91.81 79 MET A N 1
ATOM 586 C CA . MET A 1 79 ? -9.426 9.795 25.434 1.00 91.81 79 MET A CA 1
ATOM 587 C C . MET A 1 79 ? -10.142 10.355 26.671 1.00 91.81 79 MET A C 1
ATOM 589 O O . MET A 1 79 ? -9.943 11.518 27.008 1.00 91.81 79 MET A O 1
ATOM 593 N N . SER A 1 80 ? -10.960 9.551 27.354 1.00 93.19 80 SER A N 1
ATOM 594 C CA . SER A 1 80 ? -11.670 9.953 28.577 1.00 93.19 80 SER A CA 1
ATOM 595 C C . SER A 1 80 ? -10.750 10.029 29.798 1.00 93.19 80 SER A C 1
ATOM 597 O O . SER A 1 80 ? -10.953 10.884 30.657 1.00 93.19 80 SER A O 1
ATOM 599 N N . THR A 1 81 ? -9.744 9.152 29.893 1.00 95.50 81 THR A N 1
ATOM 600 C CA . THR A 1 81 ? -8.868 9.038 31.075 1.00 95.50 81 THR A CA 1
ATOM 601 C C . THR A 1 81 ? -7.444 9.530 30.827 1.00 95.50 81 THR A C 1
ATOM 603 O O . THR A 1 81 ? -6.695 9.744 31.781 1.00 95.50 81 THR A O 1
ATOM 606 N N . GLY A 1 82 ? -7.040 9.670 29.562 1.00 94.81 82 GLY A N 1
ATOM 607 C CA . GLY A 1 82 ? -5.663 9.961 29.163 1.00 94.81 82 GLY A CA 1
ATOM 608 C C . GLY A 1 82 ? -4.685 8.816 29.448 1.00 94.81 82 GLY A C 1
ATOM 609 O O . GLY A 1 82 ? -3.473 9.001 29.337 1.00 94.81 82 GLY A O 1
ATOM 610 N N . ARG A 1 83 ? -5.177 7.635 29.842 1.00 96.31 83 ARG A N 1
ATOM 611 C CA . ARG A 1 83 ? -4.347 6.463 30.139 1.00 96.31 83 ARG A CA 1
ATOM 612 C C . ARG A 1 83 ? -4.182 5.596 28.896 1.00 96.31 83 ARG A C 1
ATOM 614 O O . ARG A 1 83 ? -4.934 5.691 27.927 1.00 96.31 83 ARG A O 1
ATOM 621 N N . ARG A 1 84 ? -3.194 4.703 28.943 1.00 96.44 84 ARG A N 1
ATOM 622 C CA . ARG A 1 84 ? -2.988 3.704 27.894 1.00 96.44 84 ARG A CA 1
ATOM 623 C C . ARG A 1 84 ? -4.191 2.751 27.816 1.00 96.44 84 ARG A C 1
ATOM 625 O O . ARG A 1 84 ? -4.475 2.061 28.793 1.00 96.44 84 ARG A O 1
ATOM 632 N N . GLY A 1 85 ? -4.845 2.701 26.658 1.00 93.25 85 GLY A N 1
ATOM 633 C CA . GLY A 1 85 ? -5.901 1.743 26.306 1.00 93.25 85 GLY A CA 1
ATOM 634 C C . GLY A 1 85 ? -5.365 0.541 25.515 1.00 93.25 85 GLY A C 1
ATOM 635 O O . GLY A 1 85 ? -4.152 0.415 25.307 1.00 93.25 85 GLY A O 1
ATOM 636 N N . ARG A 1 86 ? -6.247 -0.358 25.052 1.00 93.69 86 ARG A N 1
ATOM 637 C CA . ARG A 1 86 ? -5.862 -1.471 24.165 1.00 93.69 86 ARG A CA 1
ATOM 638 C C . ARG A 1 86 ? -6.176 -1.122 22.715 1.00 93.69 86 ARG A C 1
ATOM 640 O O . ARG A 1 86 ? -7.218 -0.554 22.418 1.00 93.69 86 ARG A O 1
ATOM 647 N N . ARG A 1 87 ? -5.327 -1.580 21.792 1.00 92.06 87 ARG A N 1
ATOM 648 C CA . ARG A 1 87 ? -5.529 -1.378 20.347 1.00 92.06 87 ARG A CA 1
ATOM 649 C C . ARG A 1 87 ? -6.851 -1.942 19.820 1.00 92.06 87 ARG A C 1
ATOM 651 O O . ARG A 1 87 ? -7.400 -1.399 18.876 1.00 92.06 87 ARG A O 1
ATOM 658 N N . ALA A 1 88 ? -7.363 -3.022 20.403 1.00 91.81 88 ALA A N 1
ATOM 659 C CA . ALA A 1 88 ? -8.633 -3.603 19.969 1.00 91.81 88 ALA A CA 1
ATOM 660 C C . ALA A 1 88 ? -9.846 -2.723 20.318 1.00 91.81 88 ALA A C 1
ATOM 662 O O . ALA A 1 88 ? -10.850 -2.798 19.623 1.00 91.81 88 ALA A O 1
ATOM 663 N N . ASP A 1 89 ? -9.743 -1.859 21.336 1.00 90.56 89 ASP A N 1
ATOM 664 C CA . ASP A 1 89 ? -10.872 -1.053 21.817 1.00 90.56 89 ASP A CA 1
ATOM 665 C C . ASP A 1 89 ? -11.306 0.025 20.796 1.00 90.56 89 ASP A C 1
ATOM 667 O O . ASP A 1 89 ? -12.395 0.583 20.913 1.00 90.56 89 ASP A O 1
ATOM 671 N N . VAL A 1 90 ? -10.476 0.328 19.783 1.00 89.44 90 VAL A N 1
ATOM 672 C CA . VAL A 1 90 ? -10.825 1.287 18.715 1.00 89.44 90 VAL A CA 1
ATOM 673 C C . VAL A 1 90 ? -11.644 0.670 17.576 1.00 89.44 90 VAL A C 1
ATOM 675 O O . VAL A 1 90 ? -12.171 1.406 16.742 1.00 89.44 90 VAL A O 1
ATOM 678 N N . VAL A 1 91 ? -11.754 -0.660 17.524 1.00 89.38 91 VAL A N 1
ATOM 679 C CA . VAL A 1 91 ? -12.594 -1.366 16.550 1.00 89.38 91 VAL A CA 1
ATOM 680 C C . VAL A 1 91 ? -13.991 -1.506 17.147 1.00 89.38 91 VAL A C 1
ATOM 682 O O . VAL A 1 91 ? -14.139 -1.954 18.280 1.00 89.38 91 VAL A O 1
ATOM 685 N N . ARG A 1 92 ? -15.010 -1.083 16.397 1.00 76.12 92 ARG A N 1
ATOM 686 C CA . ARG A 1 92 ? -16.422 -1.210 16.779 1.00 76.12 92 ARG A CA 1
ATOM 687 C C . ARG A 1 92 ? -17.041 -2.354 15.981 1.00 76.12 92 ARG A C 1
ATOM 689 O O . ARG A 1 92 ? -16.698 -2.493 14.807 1.00 76.12 92 ARG A O 1
ATOM 696 N N . ASP A 1 93 ? -17.905 -3.131 16.627 1.00 66.69 93 ASP A N 1
ATOM 697 C CA . ASP A 1 93 ? -18.721 -4.169 15.979 1.00 66.69 93 ASP A CA 1
ATOM 698 C C . ASP A 1 93 ? -19.769 -3.567 15.027 1.00 66.69 93 ASP A C 1
ATOM 700 O O . ASP A 1 93 ? -20.272 -2.451 15.319 1.00 66.69 93 ASP A O 1
#

Secondary structure (DSSP, 8-state):
-HHHHHHHHHHH-PPPPHHHHHHHHHHHHHHHHS-SS------S--SSBGGGTBSPPPHHHHHHHHHHHTS---SSB-TTT-SB--GGGG---

Sequence (93 aa):
MIDDYRRTLMKSGVSLSADVLAERVADRLDRDREPPLAPVINATGVILHTGLGRAPLAEEAVRAMSAVAASYAPVELEMSTGRRGRRADVVRD

pLDDT: mean 88.4, std 9.7, range [59.06, 98.06]